Protein AF-A0A7V0XN25-F1 (afdb_monomer_lite)

Radius of gyration: 17.25 Å; chains: 1; bounding box: 43×49×42 Å

pLDDT: mean 79.71, std 15.26, range [35.56, 94.69]

Sequence (169 aa):
MSSNQPPRFKTTQDWNNFISSNPKLSGTDLFLLRKRCYDDIEELRRRPLLIYATKFLEGTSRDNPNLIDLVDVDGFTDLVNSTNETKAVDILIHSPGGRPDATERIVSILREKYEHVTFLVPHSAYSAATMLALSGNEIILHPSATLGPIDPQKKRYPCKINKTRIRKC

Foldseek 3Di:
DDDPDPPDDPDPVSVVVVCVVCVPDDPVNVVVSVVVVLVVVCVVVVAAEAEDAADDPPPDDPPGPQEQDQVVLVVLLVVLVPDPQDQEHEYEDHGQYHDLVSLVSSLVSCVVRHPFYEYEYAAEAEASSLLNRQSGQEYEYEPNHDYYDHDVPVPPDDSDGDPYHYDYD

Structure (mmCIF, N/CA/C/O backbone):
data_AF-A0A7V0XN25-F1
#
_entry.id   AF-A0A7V0XN25-F1
#
loop_
_atom_site.group_PDB
_atom_site.id
_atom_site.type_symbol
_atom_site.label_atom_id
_atom_site.label_alt_id
_atom_site.label_comp_id
_atom_site.label_asym_id
_atom_site.label_entity_id
_atom_site.label_seq_id
_atom_site.pdbx_PDB_ins_code
_atom_site.Cartn_x
_atom_site.Cartn_y
_atom_site.Cartn_z
_atom_site.occupancy
_atom_site.B_iso_or_equiv
_atom_site.auth_seq_id
_atom_site.auth_comp_id
_atom_site.auth_asym_id
_atom_site.auth_atom_id
_atom_site.pdbx_PDB_model_num
ATOM 1 N N . MET A 1 1 ? -24.669 25.148 -13.184 1.00 35.56 1 MET A N 1
ATOM 2 C CA . MET A 1 1 ? -23.779 24.653 -12.112 1.00 35.56 1 MET A CA 1
ATOM 3 C C . MET A 1 1 ? -23.016 23.469 -12.678 1.00 35.56 1 MET A C 1
ATOM 5 O O . MET A 1 1 ? -23.585 22.394 -12.795 1.00 35.56 1 MET A O 1
ATOM 9 N N . SER A 1 2 ? -21.809 23.716 -13.193 1.00 35.72 2 SER A N 1
ATOM 10 C CA . SER A 1 2 ? -21.017 22.707 -13.907 1.00 35.72 2 SER A CA 1
ATOM 11 C C . SER A 1 2 ? -20.582 21.613 -12.934 1.00 35.72 2 SER A C 1
ATOM 13 O O . SER A 1 2 ? -19.894 21.889 -11.952 1.00 35.72 2 SER A O 1
ATOM 15 N N . SER A 1 3 ? -21.033 20.388 -13.183 1.00 39.81 3 SER A N 1
ATOM 16 C CA . SER A 1 3 ? -20.623 19.183 -12.475 1.00 39.81 3 SER A CA 1
ATOM 17 C C . SER A 1 3 ? -19.129 18.952 -12.699 1.00 39.81 3 SER A C 1
ATOM 19 O O . SER A 1 3 ? -18.727 18.438 -13.742 1.00 39.81 3 SER A O 1
ATOM 21 N N . ASN A 1 4 ? -18.305 19.331 -11.726 1.00 52.41 4 ASN A N 1
ATOM 22 C CA . ASN A 1 4 ? -16.854 19.148 -11.754 1.00 52.41 4 ASN A CA 1
ATOM 23 C C . ASN A 1 4 ? -16.487 17.690 -11.405 1.00 52.41 4 ASN A C 1
ATOM 25 O O . ASN A 1 4 ? -15.752 17.427 -10.459 1.00 52.41 4 ASN A O 1
ATOM 29 N N . GLN A 1 5 ? -17.093 16.730 -12.108 1.00 57.34 5 GLN A N 1
ATOM 30 C CA . GLN A 1 5 ? -16.777 15.313 -11.960 1.00 57.34 5 GLN A CA 1
ATOM 31 C C . GLN A 1 5 ? -15.419 15.050 -12.627 1.00 57.34 5 GLN A C 1
ATOM 33 O O . GLN A 1 5 ? -15.213 15.492 -13.762 1.00 57.34 5 GLN A O 1
ATOM 38 N N . PRO A 1 6 ? -14.481 14.371 -11.948 1.00 59.34 6 PRO A N 1
ATOM 39 C CA . PRO A 1 6 ? -13.167 14.103 -12.511 1.00 59.34 6 PRO A CA 1
ATOM 40 C C . PRO A 1 6 ? -13.277 13.221 -13.767 1.00 59.34 6 PRO A C 1
ATOM 42 O O . PRO A 1 6 ? -14.226 12.438 -13.897 1.00 59.34 6 PRO A O 1
ATOM 45 N N . PRO A 1 7 ? -12.316 13.321 -14.706 1.00 68.25 7 PRO A N 1
ATOM 46 C CA . PRO A 1 7 ? -12.294 12.457 -15.876 1.00 68.25 7 PRO A CA 1
ATOM 47 C C . PRO A 1 7 ? -12.151 11.005 -15.415 1.00 68.25 7 PRO A C 1
ATOM 49 O O . PRO A 1 7 ? -11.124 10.599 -14.874 1.00 68.25 7 PRO A O 1
ATOM 52 N N . ARG A 1 8 ? -13.214 10.223 -15.600 1.00 70.81 8 ARG A N 1
ATOM 53 C CA . ARG A 1 8 ? -13.240 8.811 -15.231 1.00 70.81 8 ARG A CA 1
ATOM 54 C C . ARG A 1 8 ? -12.834 7.987 -16.442 1.00 70.81 8 ARG A C 1
ATOM 56 O O . ARG A 1 8 ? -13.589 7.879 -17.406 1.00 70.81 8 ARG A O 1
ATOM 63 N N . PHE A 1 9 ? -11.642 7.411 -16.387 1.00 79.06 9 PHE A N 1
ATOM 64 C CA . PHE A 1 9 ? -11.136 6.557 -17.454 1.00 79.06 9 PHE A CA 1
ATOM 65 C C . PHE A 1 9 ? -11.730 5.159 -17.299 1.00 79.06 9 PHE A C 1
ATOM 67 O O . PHE A 1 9 ? -11.579 4.531 -16.251 1.00 79.06 9 PHE A O 1
ATOM 74 N N . LYS A 1 10 ? -12.444 4.683 -18.323 1.00 74.69 10 LYS A N 1
ATOM 75 C CA . LYS A 1 10 ? -12.993 3.319 -18.338 1.00 74.69 10 LYS A CA 1
ATOM 76 C C . LYS A 1 10 ? -12.044 2.353 -19.031 1.00 74.69 10 LYS A C 1
ATOM 78 O O . LYS A 1 10 ? -12.012 1.177 -18.687 1.00 74.69 10 LYS A O 1
ATOM 83 N N . THR A 1 11 ? -11.278 2.850 -19.997 1.00 78.12 11 THR A N 1
ATOM 84 C CA . THR A 1 11 ? -10.335 2.052 -20.774 1.00 78.12 11 THR A CA 1
ATOM 85 C C . THR A 1 11 ? -8.940 2.668 -20.764 1.00 78.12 11 THR A C 1
ATOM 87 O O . THR A 1 11 ? -8.764 3.878 -20.614 1.00 78.12 11 THR A O 1
ATOM 90 N N . THR A 1 12 ? -7.925 1.830 -20.986 1.00 77.31 12 THR A N 1
ATOM 91 C CA . THR A 1 1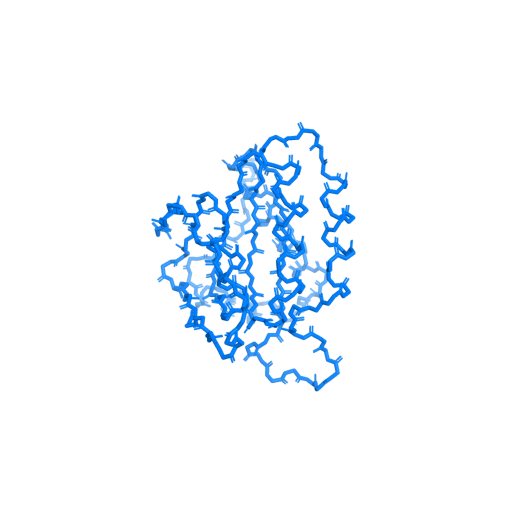2 ? -6.545 2.285 -21.213 1.00 77.31 12 THR A CA 1
ATOM 92 C C . THR A 1 12 ? -6.453 3.198 -22.436 1.00 77.31 12 THR A C 1
ATOM 94 O O . THR A 1 12 ? -5.622 4.099 -22.469 1.00 77.31 12 THR A O 1
ATOM 97 N N . GLN A 1 13 ? -7.335 3.014 -23.424 1.00 80.88 13 GLN A N 1
ATOM 98 C CA . GLN A 1 13 ? -7.385 3.883 -24.593 1.00 80.88 13 GLN A CA 1
ATOM 99 C C . GLN A 1 13 ? -7.857 5.296 -24.233 1.00 80.88 13 GLN A C 1
ATOM 101 O O . GLN A 1 13 ? -7.271 6.256 -24.721 1.00 80.88 13 GLN A O 1
ATOM 106 N N . ASP A 1 14 ? -8.840 5.441 -23.338 1.00 84.88 14 ASP A N 1
ATOM 107 C CA . ASP A 1 14 ? -9.281 6.757 -22.847 1.00 84.88 14 ASP A CA 1
ATOM 108 C C . ASP A 1 14 ? -8.137 7.498 -22.148 1.00 84.88 14 ASP A C 1
ATOM 110 O O . ASP A 1 14 ? -7.943 8.695 -22.358 1.00 84.88 14 ASP A O 1
ATOM 114 N N . TRP A 1 15 ? -7.350 6.770 -21.351 1.00 82.69 15 TRP A N 1
ATOM 115 C CA . TRP A 1 15 ? -6.151 7.302 -20.710 1.00 82.69 15 TRP A CA 1
ATOM 116 C C . TRP A 1 15 ? -5.101 7.738 -21.736 1.00 82.69 15 TRP A C 1
ATOM 118 O O . TRP A 1 15 ? -4.616 8.866 -21.681 1.00 82.69 15 TRP A O 1
ATOM 128 N N . ASN A 1 16 ? -4.785 6.881 -22.708 1.00 83.88 16 ASN A N 1
ATOM 129 C CA . ASN A 1 16 ? -3.810 7.197 -23.750 1.00 83.88 16 ASN A CA 1
ATOM 130 C C . ASN A 1 16 ? -4.248 8.418 -24.564 1.00 83.88 16 ASN A C 1
ATOM 132 O O . ASN A 1 16 ? -3.456 9.334 -24.762 1.00 83.88 16 ASN A O 1
ATOM 136 N N . ASN A 1 17 ? -5.525 8.482 -24.945 1.00 86.69 17 ASN A N 1
ATOM 137 C CA . ASN A 1 17 ? -6.104 9.628 -25.640 1.00 86.69 17 ASN A CA 1
ATOM 138 C C . ASN A 1 17 ? -5.997 10.906 -24.792 1.00 86.69 17 ASN A C 1
ATOM 140 O O . ASN A 1 17 ? -5.657 11.965 -25.320 1.00 86.69 17 ASN A O 1
ATOM 144 N N . PHE A 1 18 ? -6.242 10.820 -23.481 1.00 85.88 18 PHE A N 1
ATOM 145 C CA . PHE A 1 18 ? -6.119 11.950 -22.562 1.00 85.88 18 PHE A CA 1
ATOM 146 C C . PHE A 1 18 ? -4.675 12.456 -22.447 1.00 85.88 18 PHE A C 1
ATOM 148 O O . PHE A 1 18 ? -4.453 13.665 -22.516 1.00 85.88 18 PHE A O 1
ATOM 155 N N . ILE A 1 19 ? -3.699 11.552 -22.333 1.00 84.69 19 ILE A N 1
ATOM 156 C CA . ILE A 1 19 ? -2.272 11.900 -22.288 1.00 84.69 19 ILE A CA 1
ATOM 157 C C . ILE A 1 19 ? -1.805 12.492 -23.622 1.00 84.69 19 ILE A C 1
ATOM 159 O O . ILE A 1 19 ? -1.148 13.530 -23.631 1.00 84.69 19 ILE A O 1
ATOM 163 N N . SER A 1 20 ? -2.188 11.893 -24.753 1.00 82.31 20 SER A N 1
ATOM 164 C CA . SER A 1 20 ? -1.858 12.415 -26.086 1.00 82.31 20 SER A CA 1
ATOM 165 C C . SER A 1 20 ? -2.477 13.791 -26.347 1.00 82.31 20 SER A C 1
ATOM 167 O O . SER A 1 20 ? -1.859 14.624 -27.004 1.00 82.31 20 SER A O 1
ATOM 169 N N . SER A 1 21 ? -3.672 14.047 -25.806 1.00 83.38 21 SER A N 1
ATOM 170 C CA . SER A 1 21 ? -4.360 15.341 -25.929 1.00 83.38 21 SER A CA 1
ATOM 171 C C . SER A 1 21 ? -3.781 16.418 -25.009 1.00 83.38 21 SER A C 1
ATOM 173 O O . SER A 1 21 ? -3.971 17.604 -25.266 1.00 83.38 21 SER A O 1
ATOM 175 N N . ASN A 1 22 ? -3.059 16.028 -23.953 1.00 81.50 22 ASN A N 1
ATOM 176 C CA . ASN A 1 22 ? -2.467 16.939 -22.973 1.00 81.50 22 ASN A CA 1
ATOM 177 C C . ASN A 1 22 ? -0.943 16.726 -22.854 1.00 81.50 22 ASN A C 1
ATOM 179 O O . ASN A 1 22 ? -0.447 16.296 -21.812 1.00 81.50 22 ASN A O 1
ATOM 183 N N . PRO A 1 23 ? -0.156 17.077 -23.886 1.00 69.75 23 PRO A N 1
ATOM 184 C CA . PRO A 1 23 ? 1.288 16.825 -23.916 1.00 69.75 23 PRO A CA 1
ATOM 185 C C . PRO A 1 23 ? 2.105 17.664 -22.912 1.00 69.75 23 PRO A C 1
ATOM 187 O O . PRO A 1 23 ? 3.303 17.445 -22.768 1.00 69.75 23 PRO A O 1
ATOM 190 N N . LYS A 1 24 ? 1.483 18.631 -22.218 1.00 74.25 24 LYS A N 1
ATOM 191 C CA . LYS A 1 24 ? 2.108 19.497 -21.198 1.00 74.25 24 LYS A CA 1
ATOM 192 C C . LYS A 1 24 ? 1.693 19.149 -19.760 1.00 74.25 24 LYS A C 1
ATOM 194 O O . LYS A 1 24 ? 1.733 20.022 -18.898 1.00 74.25 24 LYS A O 1
ATOM 199 N N . LEU A 1 25 ? 1.255 17.920 -19.490 1.00 78.31 25 LEU A N 1
ATOM 200 C CA . LEU A 1 25 ? 0.951 17.507 -18.117 1.00 78.31 25 LEU A CA 1
ATOM 201 C C . LEU A 1 25 ? 2.224 17.517 -17.269 1.00 78.31 25 LEU A C 1
ATOM 203 O O . LEU A 1 25 ? 3.202 16.839 -17.585 1.00 78.31 25 LEU A O 1
ATOM 207 N N . SER A 1 26 ? 2.200 18.282 -16.181 1.00 82.00 26 SER A N 1
ATOM 208 C CA . SER A 1 26 ? 3.273 18.270 -15.194 1.00 82.00 26 SER A CA 1
ATOM 209 C C . SER A 1 26 ? 3.156 17.034 -14.298 1.00 82.00 26 SER A C 1
ATOM 211 O O . SER A 1 26 ? 2.069 16.485 -14.092 1.00 82.00 26 SER A O 1
ATOM 213 N 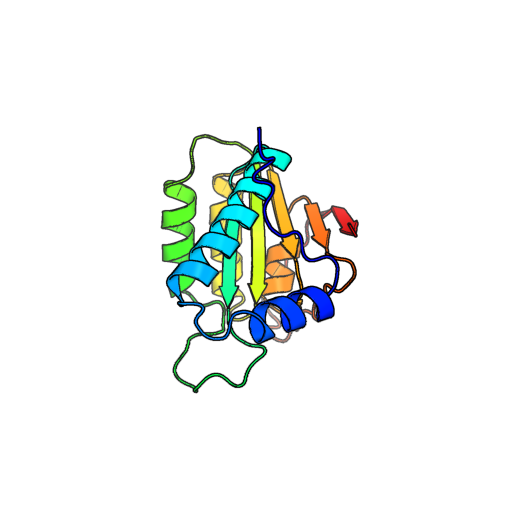N . GLY A 1 27 ? 4.269 16.617 -13.686 1.00 80.56 27 GLY A N 1
ATOM 214 C CA . GLY A 1 27 ? 4.257 15.566 -12.661 1.00 80.56 27 GLY A CA 1
ATOM 215 C C . GLY A 1 27 ? 3.300 15.886 -11.504 1.00 80.56 27 GLY A C 1
ATOM 216 O O . GLY A 1 27 ? 2.660 14.984 -10.963 1.00 80.56 27 GLY A O 1
ATOM 217 N N . THR A 1 28 ? 3.126 17.172 -11.187 1.00 84.81 28 THR A N 1
ATOM 218 C CA . THR A 1 28 ? 2.171 17.652 -10.178 1.00 84.81 28 THR A CA 1
ATOM 219 C C . THR A 1 28 ? 0.720 17.377 -10.576 1.00 84.81 28 THR A C 1
ATOM 221 O O . THR A 1 28 ? -0.075 16.976 -9.730 1.00 84.81 28 THR A O 1
ATOM 224 N N . ASP A 1 29 ? 0.369 17.518 -11.855 1.00 84.94 29 ASP A N 1
ATOM 225 C CA . ASP A 1 29 ? -1.000 17.290 -12.335 1.00 84.94 29 ASP A CA 1
ATOM 226 C C . ASP A 1 29 ? -1.369 15.806 -12.247 1.00 84.94 29 ASP A C 1
ATOM 228 O O . ASP A 1 29 ? -2.446 15.446 -11.770 1.00 84.94 29 ASP A O 1
ATOM 232 N N . LEU A 1 30 ? -0.434 14.928 -12.626 1.00 84.31 30 LEU A N 1
ATOM 233 C CA . LEU A 1 30 ? -0.584 13.478 -12.485 1.00 84.31 30 LEU A CA 1
ATOM 234 C C . LEU A 1 30 ? -0.686 13.055 -11.015 1.00 84.31 30 LEU A C 1
ATOM 236 O O . LEU A 1 30 ? -1.474 12.169 -10.677 1.00 84.31 30 LEU A O 1
ATOM 240 N N . PHE A 1 31 ? 0.089 13.692 -10.134 1.00 85.25 31 PHE A N 1
ATOM 241 C CA . PHE A 1 31 ? 0.001 13.465 -8.696 1.00 85.25 31 PHE A CA 1
ATOM 242 C C . PHE A 1 31 ? -1.369 13.876 -8.140 1.00 85.25 31 PHE A C 1
ATOM 244 O O . PHE A 1 31 ? -1.976 13.105 -7.401 1.00 85.25 31 PHE A O 1
ATOM 251 N N . LEU A 1 32 ? -1.893 15.040 -8.535 1.00 87.25 32 LEU A N 1
ATOM 252 C CA . LEU A 1 32 ? -3.213 15.513 -8.108 1.00 87.25 32 LEU A CA 1
ATOM 253 C C . LEU A 1 32 ? -4.342 14.610 -8.610 1.00 87.25 32 LEU A C 1
ATOM 255 O O . LEU A 1 32 ? -5.259 14.313 -7.850 1.00 87.25 32 LEU A O 1
ATOM 259 N N . LEU A 1 33 ? -4.270 14.144 -9.860 1.00 86.69 33 LEU A N 1
ATOM 260 C CA . LEU A 1 33 ? -5.224 13.168 -10.395 1.00 86.69 33 LEU A CA 1
ATOM 261 C C . LEU A 1 33 ? -5.212 11.878 -9.573 1.00 86.69 33 LEU A C 1
ATOM 263 O O . LEU A 1 33 ? -6.266 11.385 -9.186 1.00 86.69 33 LEU A O 1
ATOM 267 N N . ARG A 1 34 ? -4.021 11.361 -9.256 1.00 87.88 34 ARG A N 1
ATOM 268 C CA . ARG A 1 34 ? -3.871 10.152 -8.444 1.00 87.88 34 ARG A CA 1
ATOM 269 C C . ARG A 1 34 ? -4.405 10.344 -7.026 1.00 87.88 34 ARG A C 1
ATOM 271 O O . ARG A 1 34 ? -5.121 9.479 -6.539 1.00 87.88 34 ARG A O 1
ATOM 278 N N . LYS A 1 35 ? -4.078 11.471 -6.387 1.00 89.50 35 LYS A N 1
ATOM 279 C CA . LYS A 1 35 ? -4.561 11.803 -5.044 1.00 89.50 35 LYS A CA 1
ATOM 280 C C . LYS A 1 35 ? -6.088 11.825 -5.001 1.00 89.50 35 LYS A C 1
ATOM 282 O O . LYS A 1 35 ? -6.663 11.178 -4.142 1.00 89.50 35 LYS A O 1
ATOM 287 N N . ARG A 1 36 ? -6.733 12.457 -5.985 1.00 88.12 36 ARG A N 1
ATOM 288 C CA . ARG A 1 36 ? -8.201 12.466 -6.094 1.00 88.12 36 ARG A CA 1
ATOM 289 C C . ARG A 1 36 ? -8.786 11.059 -6.192 1.00 88.12 36 ARG A C 1
ATOM 291 O O . ARG A 1 36 ? -9.745 10.761 -5.500 1.00 88.12 36 ARG A O 1
ATOM 298 N N . CYS A 1 37 ? -8.181 10.173 -6.988 1.00 87.94 37 CYS A N 1
ATOM 299 C CA . CYS A 1 37 ? -8.628 8.778 -7.048 1.00 87.94 37 CYS A CA 1
ATOM 300 C C . CYS A 1 37 ? -8.528 8.069 -5.688 1.00 87.94 37 CYS A C 1
ATOM 302 O O . CYS A 1 37 ? -9.330 7.186 -5.405 1.00 87.94 37 CYS A O 1
ATOM 304 N N . TYR A 1 38 ? -7.535 8.412 -4.865 1.00 90.81 38 TYR A N 1
ATOM 305 C CA . TYR A 1 38 ? -7.405 7.865 -3.516 1.00 90.81 38 TYR A CA 1
ATOM 306 C C . TYR A 1 38 ? -8.459 8.436 -2.571 1.00 90.81 38 TYR A C 1
ATOM 308 O O . TYR A 1 38 ? -9.098 7.655 -1.872 1.00 90.81 38 TYR A O 1
ATOM 316 N N . ASP A 1 39 ? -8.708 9.744 -2.637 1.00 90.81 39 ASP A N 1
ATOM 317 C CA . ASP A 1 39 ? -9.766 10.405 -1.869 1.00 90.81 39 ASP A CA 1
ATOM 318 C C . ASP A 1 39 ? -11.145 9.777 -2.187 1.00 90.81 39 ASP A C 1
ATOM 320 O O . ASP A 1 39 ? -11.903 9.445 -1.276 1.00 90.81 39 ASP A O 1
ATOM 324 N N . ASP A 1 40 ? -11.434 9.495 -3.466 1.00 90.44 40 ASP A N 1
ATOM 325 C CA . ASP A 1 40 ? -12.668 8.818 -3.901 1.00 90.44 40 ASP A CA 1
ATOM 326 C C . ASP A 1 40 ? -12.799 7.396 -3.311 1.00 90.44 40 ASP A C 1
ATOM 328 O O . ASP A 1 40 ? -13.895 6.941 -2.965 1.00 90.44 40 ASP A O 1
ATOM 332 N N . ILE A 1 41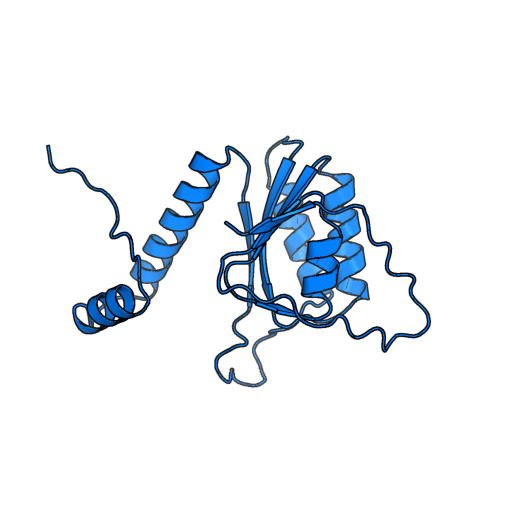 ? -11.684 6.658 -3.209 1.00 89.88 41 ILE A N 1
ATOM 333 C CA . ILE A 1 41 ? -11.662 5.312 -2.614 1.00 89.88 41 ILE A CA 1
ATOM 334 C C . ILE A 1 41 ? -11.920 5.400 -1.109 1.00 89.88 41 ILE A C 1
ATOM 336 O O . ILE A 1 41 ? -12.721 4.620 -0.587 1.00 89.88 41 ILE A O 1
ATOM 340 N N . GLU A 1 42 ? -11.271 6.338 -0.419 1.00 90.62 42 GLU A N 1
ATOM 341 C CA . GLU A 1 42 ? -11.472 6.566 1.013 1.00 90.62 42 GLU A CA 1
ATOM 342 C C . GLU A 1 42 ? -12.917 6.979 1.321 1.00 90.62 42 GLU A C 1
ATOM 344 O O . GLU A 1 42 ? -13.516 6.438 2.254 1.00 90.62 42 GLU A O 1
ATOM 349 N N . GLU A 1 43 ? -13.523 7.849 0.506 1.00 91.19 43 GLU A N 1
ATOM 350 C CA . GLU A 1 43 ? -14.925 8.259 0.650 1.00 91.19 43 GLU A CA 1
ATOM 351 C C . GLU A 1 43 ? -15.884 7.074 0.455 1.00 91.19 43 GLU A C 1
ATOM 353 O O . GLU A 1 43 ? -16.800 6.859 1.260 1.00 91.19 43 GLU A O 1
ATOM 358 N N . LEU A 1 44 ? -15.648 6.253 -0.574 1.00 90.38 44 LEU A N 1
ATOM 359 C CA . LEU A 1 44 ? -16.473 5.083 -0.873 1.00 90.38 44 LEU A CA 1
ATOM 360 C C . LEU A 1 44 ? -16.391 4.020 0.229 1.00 90.38 44 LEU A C 1
ATOM 362 O O . LEU 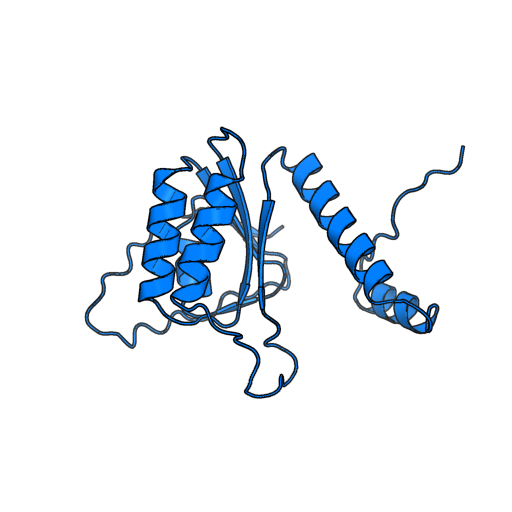A 1 44 ? -17.391 3.380 0.567 1.00 90.38 44 LEU A O 1
ATOM 366 N N . ARG A 1 45 ? -15.191 3.792 0.766 1.00 89.25 45 ARG A N 1
ATOM 367 C CA . ARG A 1 45 ? -14.915 2.717 1.728 1.00 89.25 45 ARG A CA 1
ATOM 368 C C . ARG A 1 45 ? -15.101 3.152 3.175 1.00 89.25 45 ARG A C 1
ATOM 370 O O . ARG A 1 45 ? -15.309 2.288 4.029 1.00 89.25 45 ARG A O 1
ATOM 377 N N . ARG A 1 46 ? -15.071 4.463 3.445 1.00 89.62 46 ARG A N 1
ATOM 378 C CA . ARG A 1 46 ? -15.117 5.076 4.784 1.00 89.62 46 ARG A CA 1
ATOM 379 C C . ARG A 1 46 ? -14.053 4.504 5.721 1.00 89.62 46 ARG A C 1
ATOM 381 O O . ARG A 1 46 ? -14.315 4.233 6.893 1.00 89.62 46 ARG A O 1
ATOM 388 N N . ARG A 1 47 ? -12.869 4.250 5.171 1.00 89.44 47 ARG A N 1
ATOM 389 C CA . ARG A 1 47 ? -11.712 3.666 5.853 1.00 89.44 47 ARG A CA 1
ATOM 390 C C . ARG A 1 47 ? -10.451 4.353 5.342 1.00 89.44 47 ARG A C 1
ATOM 392 O O . ARG A 1 47 ? -10.439 4.738 4.174 1.00 89.44 47 ARG A O 1
ATOM 399 N N . PRO A 1 48 ? -9.410 4.478 6.178 1.00 91.94 48 PRO A N 1
ATOM 400 C CA . PRO A 1 48 ? -8.132 4.994 5.716 1.00 91.94 48 PRO A CA 1
ATOM 401 C C . PRO A 1 48 ? -7.515 4.062 4.671 1.00 91.94 48 PRO A C 1
ATOM 403 O O . PRO A 1 48 ? -7.603 2.832 4.801 1.00 91.94 48 PRO A O 1
ATOM 406 N N . LEU A 1 49 ? -6.875 4.658 3.665 1.00 92.25 49 LEU A N 1
ATOM 407 C CA . LEU A 1 49 ? -6.201 3.958 2.582 1.00 92.25 49 LEU A CA 1
ATOM 408 C C . LEU A 1 49 ? -4.680 4.114 2.699 1.00 92.25 49 LEU A C 1
ATOM 410 O O . LEU A 1 49 ? -4.120 5.186 2.480 1.00 92.25 49 LEU A O 1
ATOM 414 N N . LEU A 1 50 ? -3.986 3.011 2.975 1.00 92.56 50 LEU A N 1
ATOM 415 C CA . LEU A 1 50 ? -2.526 2.949 2.893 1.00 92.56 50 LEU A CA 1
ATOM 416 C C . LEU A 1 50 ? -2.106 2.481 1.501 1.00 92.56 50 LEU A C 1
ATOM 418 O O . LEU A 1 50 ? -2.674 1.536 0.958 1.00 92.56 50 LEU A O 1
ATOM 422 N N . ILE A 1 51 ? -1.100 3.120 0.908 1.00 91.50 51 ILE A N 1
ATOM 423 C CA . ILE A 1 51 ? -0.676 2.833 -0.467 1.00 91.50 51 ILE A CA 1
ATOM 424 C C . ILE A 1 51 ? 0.778 2.388 -0.472 1.00 91.50 51 ILE A C 1
ATOM 426 O O . ILE A 1 51 ? 1.668 3.143 -0.091 1.00 91.50 51 ILE A O 1
ATOM 430 N N . TYR A 1 52 ? 1.012 1.184 -0.985 1.00 90.44 52 TYR A N 1
ATOM 431 C CA . TYR A 1 52 ? 2.341 0.659 -1.257 1.00 90.44 52 TYR A CA 1
ATOM 432 C C . TYR A 1 52 ? 2.439 0.256 -2.728 1.00 90.44 52 TYR A C 1
ATOM 434 O O . TYR A 1 52 ? 1.928 -0.786 -3.148 1.00 90.44 52 TYR A O 1
ATOM 442 N N . ALA A 1 53 ? 3.079 1.106 -3.529 1.00 86.38 53 ALA A N 1
ATOM 443 C CA . ALA A 1 53 ? 3.230 0.907 -4.963 1.00 86.38 53 ALA A CA 1
ATOM 444 C C . ALA A 1 53 ? 4.681 1.129 -5.393 1.00 86.38 53 ALA A C 1
ATOM 446 O O . ALA A 1 53 ? 5.260 2.182 -5.139 1.00 86.38 53 ALA A O 1
ATOM 447 N N . THR A 1 54 ? 5.242 0.145 -6.089 1.00 82.31 54 THR A N 1
ATOM 448 C CA . THR A 1 54 ? 6.614 0.170 -6.616 1.00 82.31 54 THR A CA 1
ATOM 449 C C . THR A 1 54 ? 6.592 0.164 -8.143 1.00 82.31 54 THR A C 1
ATOM 451 O O . THR A 1 54 ? 5.683 -0.392 -8.765 1.00 82.31 54 THR A O 1
ATOM 454 N N . LYS A 1 55 ? 7.587 0.794 -8.775 1.00 74.31 55 LYS A N 1
ATOM 455 C CA . LYS A 1 55 ? 7.686 0.869 -10.237 1.00 74.31 55 LYS A CA 1
ATOM 456 C C . LYS A 1 55 ? 8.543 -0.284 -10.767 1.00 74.31 55 LYS A C 1
ATOM 458 O O . LYS A 1 55 ? 9.738 -0.125 -10.992 1.00 74.31 55 LYS A O 1
ATOM 463 N N . PHE A 1 56 ? 7.916 -1.439 -10.988 1.00 68.69 56 PHE A N 1
ATOM 464 C CA . PHE A 1 56 ? 8.624 -2.649 -11.433 1.00 68.69 56 PHE A CA 1
ATOM 465 C C . PHE A 1 56 ? 8.275 -3.131 -12.851 1.00 68.69 56 PHE A C 1
ATOM 467 O O . PHE A 1 56 ? 8.939 -4.025 -13.365 1.00 68.69 56 PHE A O 1
ATOM 474 N N . LEU A 1 57 ? 7.233 -2.573 -13.479 1.00 61.38 57 LEU A N 1
ATOM 475 C CA . LEU A 1 57 ? 6.777 -2.987 -14.816 1.00 61.38 57 LEU A CA 1
ATOM 476 C C . LEU A 1 57 ? 7.576 -2.346 -15.961 1.00 61.38 57 LEU A C 1
ATOM 478 O O . LEU A 1 57 ? 7.683 -2.923 -17.038 1.00 61.38 57 LEU A O 1
ATOM 482 N N . GLU A 1 58 ? 8.145 -1.165 -15.733 1.00 57.94 58 GLU A N 1
ATOM 483 C CA . GLU A 1 58 ? 9.080 -0.525 -16.659 1.00 57.94 58 GLU A CA 1
ATOM 484 C C . GLU A 1 58 ? 10.492 -0.803 -16.155 1.00 57.94 58 GLU A C 1
ATOM 486 O O . GLU A 1 58 ? 10.702 -0.737 -14.945 1.00 57.94 58 GLU A O 1
ATOM 491 N N . GLY A 1 59 ? 11.432 -1.116 -17.056 1.00 48.34 59 GLY A N 1
ATOM 492 C CA . GLY A 1 59 ? 12.832 -1.408 -16.735 1.00 48.34 59 GLY A CA 1
ATOM 493 C C . GLY A 1 59 ? 13.491 -0.238 -16.012 1.00 48.34 59 GLY A C 1
ATOM 494 O O . GLY A 1 59 ? 14.128 0.614 -16.625 1.00 48.34 59 GLY A O 1
ATOM 495 N N . THR A 1 60 ? 13.281 -0.163 -14.706 1.00 50.06 60 THR A N 1
ATOM 496 C CA . THR A 1 60 ? 13.825 0.873 -13.854 1.00 50.06 60 THR A CA 1
ATOM 497 C C . THR A 1 60 ? 15.312 0.616 -13.689 1.00 50.06 60 THR A C 1
ATOM 499 O O . THR A 1 60 ? 15.772 -0.521 -13.558 1.00 50.06 60 THR A O 1
ATOM 502 N N . SER A 1 61 ? 16.072 1.706 -13.743 1.00 49.53 61 SER A N 1
ATOM 503 C CA . SER A 1 61 ? 17.480 1.772 -13.372 1.00 49.53 61 SER A CA 1
ATOM 504 C C . SER A 1 61 ? 17.704 0.957 -12.097 1.00 49.53 61 SER A C 1
ATOM 506 O O . SER A 1 61 ? 16.904 1.067 -11.166 1.00 49.53 61 SER A O 1
ATOM 508 N N . ARG A 1 62 ? 18.785 0.168 -12.048 1.00 51.34 62 ARG A N 1
ATOM 509 C CA . ARG A 1 62 ? 19.151 -0.742 -10.941 1.00 51.34 62 ARG A CA 1
ATOM 510 C C . ARG A 1 62 ? 19.183 -0.100 -9.536 1.00 51.34 62 ARG A C 1
ATOM 512 O O . ARG A 1 62 ? 19.301 -0.836 -8.565 1.00 51.34 62 ARG A O 1
ATOM 519 N N . ASP A 1 63 ? 19.050 1.222 -9.440 1.00 51.06 63 ASP A N 1
ATOM 520 C CA . ASP A 1 63 ? 19.161 2.019 -8.216 1.00 51.06 63 ASP A CA 1
ATOM 521 C C . ASP A 1 63 ? 17.830 2.328 -7.510 1.00 51.06 63 ASP A C 1
ATOM 523 O O . ASP A 1 63 ? 17.854 2.815 -6.382 1.00 51.06 63 ASP A O 1
ATOM 527 N N . ASN A 1 64 ? 16.667 2.064 -8.119 1.00 57.31 64 ASN A N 1
ATOM 528 C CA . ASN A 1 64 ? 15.393 2.262 -7.417 1.00 57.31 64 ASN A CA 1
ATOM 529 C C . ASN A 1 64 ? 14.990 0.982 -6.670 1.00 57.31 64 ASN A C 1
ATOM 531 O O . ASN A 1 64 ? 14.811 -0.057 -7.316 1.00 57.31 64 ASN A O 1
ATOM 535 N N . PRO A 1 65 ? 14.817 1.026 -5.334 1.00 61.22 65 PRO A N 1
ATOM 536 C CA . PRO A 1 65 ? 14.341 -0.125 -4.585 1.00 61.22 65 PRO A CA 1
ATOM 537 C C . PRO A 1 65 ? 12.908 -0.442 -5.021 1.00 61.22 65 PRO A C 1
ATOM 539 O O . PRO A 1 65 ? 11.961 0.280 -4.722 1.00 61.22 65 PRO A O 1
ATOM 542 N N . ASN A 1 66 ? 12.756 -1.529 -5.772 1.00 73.88 66 ASN A N 1
ATOM 543 C CA . ASN A 1 66 ? 11.460 -2.006 -6.260 1.00 73.88 66 ASN A CA 1
ATOM 544 C C . ASN A 1 66 ? 10.938 -3.200 -5.450 1.00 73.88 66 ASN A C 1
ATOM 546 O O . ASN A 1 66 ? 9.958 -3.824 -5.845 1.00 73.88 66 ASN A O 1
ATOM 550 N N . LEU A 1 67 ? 11.628 -3.564 -4.370 1.00 82.00 67 LEU A N 1
ATOM 551 C CA . LEU A 1 67 ? 11.360 -4.746 -3.562 1.00 82.00 67 LEU A CA 1
ATOM 552 C C . LEU A 1 67 ? 10.998 -4.328 -2.140 1.00 82.00 67 LEU A C 1
ATOM 554 O O . LEU A 1 67 ? 11.571 -3.373 -1.632 1.00 82.00 67 LEU A O 1
ATOM 558 N N . ILE A 1 68 ? 10.122 -5.104 -1.499 1.00 83.25 68 ILE A N 1
ATOM 559 C CA . ILE A 1 68 ? 9.841 -4.984 -0.065 1.00 83.25 68 ILE A CA 1
ATOM 560 C C . ILE A 1 68 ? 11.124 -5.295 0.714 1.00 83.25 68 ILE A C 1
ATOM 562 O O . ILE A 1 68 ? 11.620 -6.427 0.644 1.00 83.25 68 ILE A O 1
ATOM 566 N N . ASP A 1 69 ? 11.639 -4.326 1.467 1.00 86.75 69 ASP A N 1
ATOM 567 C CA . ASP A 1 69 ? 12.839 -4.466 2.303 1.00 86.75 69 ASP A CA 1
ATOM 568 C C . ASP A 1 69 ? 12.587 -3.998 3.746 1.00 86.75 69 ASP A C 1
ATOM 570 O O . ASP A 1 69 ? 11.523 -3.492 4.092 1.00 86.75 69 ASP A O 1
ATOM 574 N N . LEU A 1 70 ? 13.563 -4.202 4.630 1.00 84.81 70 LEU A N 1
ATOM 575 C CA . LEU A 1 70 ? 13.457 -3.870 6.050 1.00 84.81 70 LEU A CA 1
ATOM 576 C C . LEU A 1 70 ? 13.240 -2.374 6.297 1.00 84.81 70 LEU A C 1
ATOM 578 O O . LEU A 1 70 ? 12.576 -2.031 7.265 1.00 84.81 70 LEU A O 1
ATOM 582 N N . VAL A 1 71 ? 13.737 -1.504 5.415 1.00 86.81 71 VAL A N 1
ATOM 583 C CA . VAL A 1 71 ? 13.512 -0.050 5.504 1.00 86.81 71 VAL A CA 1
ATOM 584 C C . VAL A 1 71 ? 12.046 0.331 5.286 1.00 86.81 71 VAL A C 1
ATOM 586 O O . VAL A 1 71 ? 11.587 1.338 5.817 1.00 86.81 71 VAL A O 1
ATOM 589 N N . ASP A 1 72 ? 11.283 -0.493 4.560 1.00 86.88 72 ASP A N 1
ATOM 590 C CA . ASP A 1 72 ? 9.852 -0.258 4.373 1.00 86.88 72 ASP A CA 1
ATOM 591 C C . ASP A 1 72 ? 9.078 -0.503 5.673 1.00 86.88 72 ASP A C 1
ATOM 593 O O . ASP A 1 72 ? 8.015 0.078 5.864 1.00 86.88 72 ASP A O 1
ATOM 597 N N . VAL A 1 73 ? 9.599 -1.331 6.589 1.00 88.94 73 VAL A N 1
ATOM 598 C CA . VAL A 1 73 ? 8.951 -1.626 7.880 1.00 88.94 73 VAL A CA 1
ATOM 599 C C . VAL A 1 73 ? 8.798 -0.353 8.711 1.00 88.94 73 VAL A C 1
ATOM 601 O O . VAL A 1 73 ? 7.735 -0.132 9.293 1.00 88.94 73 VAL A O 1
ATOM 604 N N . ASP A 1 74 ? 9.822 0.500 8.728 1.00 89.69 74 ASP A N 1
ATOM 605 C CA . ASP A 1 74 ? 9.790 1.773 9.450 1.00 89.69 74 ASP A CA 1
ATOM 606 C C . ASP A 1 74 ? 8.769 2.723 8.807 1.00 89.69 74 ASP A C 1
ATOM 608 O O . ASP A 1 74 ? 7.904 3.265 9.493 1.00 89.69 74 ASP A O 1
ATOM 612 N N . GLY A 1 75 ? 8.759 2.812 7.471 1.00 89.38 75 GLY A N 1
ATOM 613 C CA . GLY A 1 75 ? 7.763 3.598 6.736 1.00 89.38 75 GLY A CA 1
ATOM 614 C C . GLY A 1 75 ? 6.325 3.119 6.965 1.00 89.38 75 GLY A C 1
ATOM 615 O O . GLY A 1 75 ? 5.417 3.929 7.156 1.00 89.38 75 GLY A O 1
ATOM 616 N N . PHE A 1 76 ? 6.099 1.803 7.009 1.00 90.31 76 PHE A N 1
ATOM 617 C CA . PHE A 1 76 ? 4.803 1.236 7.383 1.00 90.31 76 PHE A CA 1
ATOM 618 C C . PHE A 1 76 ? 4.446 1.562 8.831 1.00 90.31 76 PHE A C 1
ATOM 620 O O . PHE A 1 76 ? 3.295 1.892 9.095 1.00 90.31 76 PHE A O 1
ATOM 627 N N . THR A 1 77 ? 5.400 1.504 9.757 1.00 91.31 77 THR A N 1
ATOM 628 C CA . THR A 1 77 ? 5.174 1.842 11.168 1.00 91.31 77 THR A CA 1
ATOM 629 C C . THR A 1 77 ? 4.723 3.292 11.317 1.00 91.31 77 THR A C 1
ATOM 631 O O . THR A 1 77 ? 3.714 3.552 11.972 1.00 91.31 77 THR A O 1
ATOM 634 N N . ASP A 1 78 ? 5.391 4.227 10.643 1.00 91.06 78 ASP A N 1
ATOM 635 C CA . ASP A 1 78 ? 5.032 5.647 10.662 1.00 91.06 78 ASP A CA 1
ATOM 636 C C . ASP A 1 78 ? 3.651 5.897 10.049 1.00 91.06 78 ASP A C 1
ATOM 638 O O . ASP A 1 78 ? 2.820 6.595 10.636 1.00 91.06 78 ASP A O 1
ATOM 642 N N . LEU A 1 79 ? 3.359 5.274 8.902 1.00 90.50 79 LEU A N 1
ATOM 643 C CA . LEU A 1 79 ? 2.048 5.369 8.258 1.00 90.50 79 LEU A CA 1
ATOM 644 C C . LEU A 1 79 ? 0.941 4.825 9.156 1.00 90.50 79 LEU A C 1
ATOM 646 O O . LEU A 1 79 ? -0.079 5.489 9.350 1.00 90.50 79 LEU A O 1
ATOM 650 N N . VAL A 1 80 ? 1.163 3.643 9.731 1.00 90.31 80 VAL A N 1
ATOM 651 C CA . VAL A 1 80 ? 0.237 2.988 10.650 1.00 90.31 80 VAL A CA 1
ATOM 652 C C . VAL A 1 80 ? 0.035 3.861 11.878 1.00 90.31 80 VAL A C 1
ATOM 654 O O . VAL A 1 80 ? -1.106 4.042 12.272 1.00 90.31 80 VAL A O 1
ATOM 657 N N . ASN A 1 81 ? 1.070 4.479 12.443 1.00 89.50 81 ASN A N 1
ATOM 658 C CA . ASN A 1 81 ? 0.942 5.381 13.590 1.00 89.50 81 ASN A CA 1
ATOM 659 C C . ASN A 1 81 ? 0.214 6.688 13.250 1.00 89.50 81 ASN A C 1
ATOM 661 O O . ASN A 1 81 ? -0.583 7.155 14.061 1.00 89.50 81 ASN A O 1
ATOM 665 N N . SER A 1 82 ? 0.421 7.234 12.048 1.00 87.75 82 SER A N 1
ATOM 666 C CA . SER A 1 82 ? -0.228 8.471 11.585 1.00 87.75 82 SER A CA 1
ATOM 667 C C . SER A 1 82 ? -1.734 8.333 11.342 1.00 87.75 82 SER A C 1
ATOM 669 O O . SER A 1 82 ? -2.450 9.330 11.261 1.00 87.75 82 SER A O 1
ATOM 671 N N . THR A 1 83 ? -2.233 7.102 11.217 1.00 85.38 83 THR A N 1
ATOM 672 C CA . THR A 1 83 ? -3.648 6.847 10.951 1.00 85.38 83 THR A CA 1
ATOM 673 C C . THR A 1 83 ? -4.487 6.989 12.226 1.00 85.38 83 THR A C 1
ATOM 675 O O . THR A 1 83 ? -4.098 6.499 13.290 1.00 85.38 83 THR A O 1
ATOM 678 N N . ASN A 1 84 ? -5.664 7.615 12.107 1.00 74.38 84 ASN A N 1
ATOM 679 C CA . ASN A 1 84 ? -6.627 7.795 13.203 1.00 74.38 84 ASN A CA 1
ATOM 680 C C . ASN A 1 84 ? -7.024 6.461 13.868 1.00 74.38 84 ASN A C 1
ATOM 682 O O . ASN A 1 84 ? -6.854 5.393 13.273 1.00 74.38 84 ASN A O 1
ATOM 686 N N . GLU A 1 85 ? -7.603 6.528 15.075 1.00 73.56 85 GLU A N 1
ATOM 687 C CA . GLU A 1 85 ? -8.138 5.383 15.834 1.00 73.56 85 GLU A CA 1
ATOM 688 C C . GLU A 1 85 ? -9.286 4.681 15.083 1.00 73.56 85 GLU A C 1
ATOM 690 O O . GLU A 1 85 ? -10.472 4.844 15.363 1.00 73.56 85 GLU A O 1
ATOM 695 N N . THR A 1 86 ? -8.929 3.894 14.075 1.00 84.00 86 THR A N 1
ATOM 696 C CA . THR A 1 86 ? -9.837 3.085 13.272 1.00 84.00 86 THR A CA 1
ATOM 697 C C . THR A 1 86 ? -9.468 1.624 13.451 1.00 84.00 86 THR A C 1
ATOM 699 O O . THR A 1 86 ? -8.299 1.256 13.522 1.00 84.00 86 THR A O 1
ATOM 702 N N . LYS A 1 87 ? -10.484 0.766 13.519 1.00 88.50 87 LYS A N 1
ATOM 703 C CA . LYS A 1 87 ? -10.298 -0.684 13.671 1.00 88.50 87 LYS A CA 1
ATOM 704 C C . LYS A 1 87 ? -10.104 -1.406 12.337 1.00 88.50 87 LYS A C 1
ATOM 706 O O . LYS A 1 87 ? -9.841 -2.607 12.322 1.00 88.50 87 LYS A O 1
ATOM 711 N N . ALA A 1 88 ? -10.271 -0.697 11.221 1.00 92.44 88 ALA A N 1
ATOM 712 C CA . ALA A 1 88 ? -10.206 -1.263 9.885 1.00 92.44 88 ALA A CA 1
ATOM 713 C C . ALA A 1 88 ? -9.415 -0.368 8.932 1.00 92.44 88 ALA A C 1
ATOM 715 O O . ALA A 1 88 ? -9.600 0.845 8.943 1.00 92.44 88 ALA A O 1
ATOM 716 N N . VAL A 1 89 ? -8.607 -0.987 8.072 1.00 93.81 89 VAL A N 1
ATOM 717 C CA . VAL A 1 89 ? -7.761 -0.306 7.086 1.00 93.81 89 VAL A CA 1
ATOM 718 C C . VAL A 1 89 ? -7.872 -0.984 5.727 1.00 93.81 89 VAL A C 1
ATOM 720 O O . VAL A 1 89 ? -8.005 -2.211 5.641 1.00 93.81 89 VAL A O 1
ATOM 723 N N . ASP A 1 90 ? -7.801 -0.182 4.671 1.00 94.56 90 ASP A N 1
ATOM 724 C CA . ASP A 1 90 ? -7.644 -0.669 3.309 1.00 94.56 90 ASP A CA 1
ATOM 725 C C . ASP A 1 90 ? -6.208 -0.378 2.837 1.00 94.56 90 ASP A C 1
ATOM 727 O O . ASP A 1 90 ? -5.653 0.688 3.090 1.00 94.56 90 ASP A O 1
ATOM 731 N N . ILE A 1 91 ? -5.574 -1.346 2.178 1.00 94.19 91 ILE A N 1
ATOM 732 C CA . ILE A 1 91 ? -4.178 -1.267 1.745 1.00 94.19 91 ILE A CA 1
ATOM 733 C C . ILE A 1 91 ? -4.110 -1.548 0.251 1.00 94.19 91 ILE A C 1
ATOM 735 O O . ILE A 1 91 ? -4.349 -2.674 -0.183 1.00 94.19 91 ILE A O 1
ATOM 739 N N . LEU A 1 92 ? -3.761 -0.545 -0.547 1.00 94.00 92 LEU A N 1
ATOM 740 C CA . LEU A 1 92 ? -3.506 -0.711 -1.970 1.00 94.00 92 LEU A CA 1
ATOM 741 C C . LEU A 1 92 ? -2.078 -1.204 -2.177 1.00 94.00 92 LEU A C 1
ATOM 743 O O . LEU A 1 92 ? -1.124 -0.503 -1.842 1.00 94.00 92 LEU A O 1
ATOM 747 N N . ILE A 1 93 ? -1.935 -2.398 -2.756 1.00 91.88 93 ILE A N 1
ATOM 748 C CA . ILE A 1 93 ? -0.635 -3.035 -2.968 1.00 91.88 93 ILE A CA 1
ATOM 749 C C . ILE A 1 93 ? -0.334 -3.249 -4.454 1.00 91.88 93 ILE A C 1
ATOM 751 O O . ILE A 1 93 ? -1.105 -3.858 -5.200 1.00 91.88 93 ILE A O 1
ATOM 755 N N . HIS A 1 94 ? 0.832 -2.764 -4.876 1.00 90.69 94 HIS A N 1
ATOM 756 C CA . HIS A 1 94 ? 1.408 -3.014 -6.190 1.00 90.69 94 HIS A CA 1
ATOM 757 C C . HIS A 1 94 ? 2.919 -3.235 -6.076 1.00 90.69 94 HIS A C 1
ATOM 759 O O . HIS A 1 94 ? 3.699 -2.290 -5.948 1.00 90.69 94 HIS A O 1
ATOM 765 N N . SER A 1 95 ? 3.343 -4.498 -6.091 1.00 88.44 95 SER A N 1
ATOM 766 C CA . SER A 1 95 ? 4.745 -4.845 -5.856 1.00 88.44 95 SER A CA 1
ATOM 767 C C . SER A 1 95 ? 5.145 -6.173 -6.507 1.00 88.44 95 SER A C 1
ATOM 769 O O . SER A 1 95 ? 4.326 -7.101 -6.553 1.00 88.44 95 SER A O 1
ATOM 771 N N . PRO A 1 96 ? 6.399 -6.299 -6.989 1.00 84.69 96 PRO A N 1
ATOM 772 C CA . PRO A 1 96 ? 6.953 -7.561 -7.470 1.00 84.69 96 PRO A CA 1
ATOM 773 C C . PRO A 1 96 ? 7.338 -8.514 -6.322 1.00 84.69 96 PRO A C 1
ATOM 775 O O . PRO A 1 96 ? 7.779 -9.632 -6.582 1.00 84.69 96 PRO A O 1
ATOM 778 N N . GLY A 1 97 ? 7.183 -8.094 -5.063 1.00 82.88 97 GLY A N 1
ATOM 779 C CA . GLY A 1 97 ? 7.569 -8.854 -3.880 1.00 82.88 97 GLY A CA 1
ATOM 780 C C . GLY A 1 97 ? 8.830 -8.300 -3.233 1.00 82.88 97 GLY A C 1
ATOM 781 O O . GLY A 1 97 ? 9.071 -7.098 -3.261 1.00 82.88 97 GLY A O 1
ATOM 782 N N . GLY A 1 98 ? 9.617 -9.171 -2.604 1.00 85.56 98 GLY A N 1
ATOM 783 C CA . GLY A 1 98 ? 10.795 -8.778 -1.840 1.00 85.56 98 GLY A CA 1
ATOM 784 C C . GLY A 1 98 ? 11.105 -9.774 -0.736 1.00 85.56 98 GLY A C 1
ATOM 785 O O . GLY A 1 98 ? 11.013 -10.989 -0.926 1.00 85.56 98 GLY A O 1
ATOM 786 N N . ARG A 1 99 ? 11.477 -9.253 0.427 1.00 83.75 99 ARG A N 1
ATOM 787 C CA . ARG A 1 99 ? 11.919 -10.027 1.582 1.00 83.75 99 ARG A CA 1
ATOM 788 C C . ARG A 1 99 ? 10.739 -10.547 2.417 1.00 83.75 99 ARG A C 1
ATOM 790 O O . ARG A 1 99 ? 9.942 -9.747 2.916 1.00 83.75 99 ARG A O 1
ATOM 797 N N . PRO A 1 100 ? 10.635 -11.874 2.641 1.00 83.69 100 PRO A N 1
ATOM 798 C CA . PRO A 1 100 ? 9.595 -12.446 3.499 1.00 83.69 100 PRO A CA 1
ATOM 799 C C . PRO A 1 100 ? 9.677 -11.969 4.954 1.00 83.69 100 PRO A C 1
ATOM 801 O O . PRO A 1 100 ? 8.650 -11.772 5.589 1.00 83.69 100 PRO A O 1
ATOM 804 N N . ASP A 1 101 ? 10.888 -11.740 5.464 1.00 86.31 101 ASP A N 1
ATOM 805 C CA . ASP A 1 101 ? 11.148 -11.256 6.823 1.00 86.31 101 ASP A CA 1
ATOM 806 C C . ASP A 1 101 ? 10.649 -9.821 7.045 1.00 86.31 101 ASP A C 1
ATOM 808 O O . ASP A 1 101 ? 10.065 -9.527 8.086 1.00 86.31 101 ASP A O 1
ATOM 812 N N . ALA A 1 102 ? 10.811 -8.942 6.052 1.00 87.81 102 ALA A N 1
ATOM 813 C CA . ALA A 1 102 ? 10.216 -7.607 6.086 1.00 87.81 102 ALA A CA 1
ATOM 814 C C . ALA A 1 102 ? 8.683 -7.687 6.026 1.00 87.81 102 ALA A C 1
ATOM 816 O O . ALA A 1 102 ? 7.986 -7.030 6.795 1.00 87.81 102 ALA A O 1
ATOM 817 N N . THR A 1 103 ? 8.160 -8.567 5.170 1.00 88.31 103 THR A N 1
ATOM 818 C CA . THR A 1 103 ? 6.715 -8.779 5.024 1.00 88.31 103 THR A CA 1
ATOM 819 C C . THR A 1 103 ? 6.071 -9.260 6.322 1.00 88.31 103 THR A C 1
ATOM 821 O O . THR A 1 103 ? 5.051 -8.716 6.724 1.00 88.31 103 THR A O 1
ATOM 824 N N . GLU A 1 104 ? 6.660 -10.239 7.010 1.00 89.06 104 GLU A N 1
ATOM 825 C CA . GLU A 1 104 ? 6.133 -10.756 8.279 1.00 89.06 104 GLU A CA 1
ATOM 826 C C . GLU A 1 104 ? 6.057 -9.667 9.360 1.00 89.06 104 GLU A C 1
ATOM 828 O O . GLU A 1 104 ? 5.054 -9.565 10.067 1.00 89.06 104 GLU A O 1
ATOM 833 N N . ARG A 1 105 ? 7.072 -8.798 9.439 1.00 90.62 105 ARG A N 1
ATOM 834 C CA . ARG A 1 105 ? 7.063 -7.648 10.355 1.00 90.62 105 ARG A CA 1
ATOM 835 C C . ARG A 1 105 ? 5.946 -6.663 10.023 1.00 90.62 105 ARG A C 1
ATOM 837 O O . ARG A 1 105 ? 5.210 -6.272 10.924 1.00 90.62 105 ARG A O 1
ATOM 844 N N . ILE A 1 106 ? 5.773 -6.327 8.742 1.00 91.81 106 ILE A N 1
ATOM 845 C CA . ILE A 1 106 ? 4.673 -5.465 8.276 1.00 91.81 106 ILE A CA 1
AT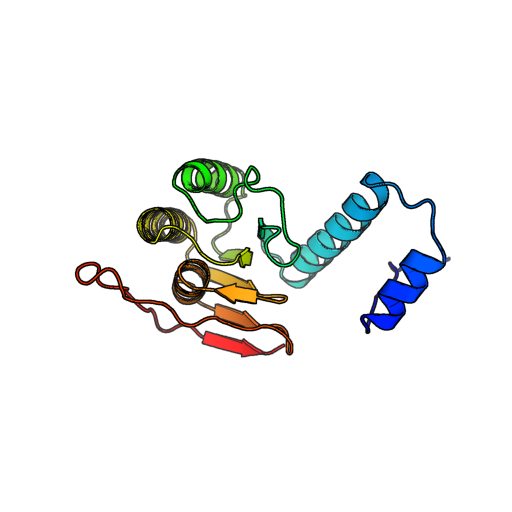OM 846 C C . ILE A 1 106 ? 3.319 -6.080 8.654 1.00 91.81 106 ILE A C 1
ATOM 848 O O . ILE A 1 106 ? 2.443 -5.382 9.159 1.00 91.81 106 ILE A O 1
ATOM 852 N N . VAL A 1 107 ? 3.150 -7.395 8.477 1.00 91.81 107 VAL A N 1
ATOM 853 C CA . VAL A 1 107 ? 1.928 -8.100 8.894 1.00 91.81 107 VAL A CA 1
ATOM 854 C C . VAL A 1 107 ? 1.690 -7.969 10.398 1.00 91.81 107 VAL A C 1
ATOM 856 O O . VAL A 1 107 ? 0.555 -7.700 10.787 1.00 91.81 107 VAL A O 1
ATOM 859 N N . SER A 1 108 ? 2.721 -8.131 11.236 1.00 91.69 108 SER A N 1
ATOM 860 C CA . SER A 1 108 ? 2.591 -7.981 12.696 1.00 91.69 108 SER A CA 1
ATOM 861 C C . SER A 1 108 ? 2.099 -6.585 13.065 1.00 91.69 108 SER A C 1
ATOM 863 O O . SER A 1 108 ? 1.074 -6.460 13.727 1.00 91.69 108 SER A O 1
ATOM 865 N N . ILE A 1 109 ? 2.745 -5.543 12.533 1.00 92.69 109 ILE A N 1
ATOM 866 C CA . ILE A 1 109 ? 2.396 -4.137 12.795 1.00 92.69 109 ILE A CA 1
ATOM 867 C C . ILE A 1 109 ? 0.937 -3.852 12.410 1.00 92.69 109 ILE A C 1
ATOM 869 O O . ILE A 1 109 ? 0.177 -3.254 13.173 1.00 92.69 109 ILE A O 1
ATOM 873 N N . LEU A 1 110 ? 0.509 -4.322 11.234 1.00 91.75 110 LEU A N 1
ATOM 874 C CA . LEU A 1 110 ? -0.868 -4.147 10.773 1.00 91.75 110 LEU A CA 1
ATOM 875 C C . LEU A 1 110 ? -1.873 -4.893 11.656 1.00 91.75 110 LEU A C 1
ATOM 877 O O . LEU A 1 110 ? -2.963 -4.384 11.906 1.00 91.75 110 LEU A O 1
ATOM 881 N N . ARG A 1 111 ? -1.527 -6.097 12.118 1.00 90.38 111 ARG A N 1
ATOM 882 C CA . ARG A 1 111 ? -2.402 -6.938 12.945 1.00 90.38 111 ARG A CA 1
ATOM 883 C C . ARG A 1 111 ? -2.491 -6.486 14.394 1.00 90.38 111 ARG A C 1
ATOM 885 O O . ARG A 1 111 ? -3.509 -6.741 15.027 1.00 90.38 111 ARG A O 1
ATOM 892 N N . GLU A 1 112 ? -1.461 -5.821 14.897 1.00 90.88 112 GLU A N 1
ATOM 893 C CA . GLU A 1 112 ? -1.460 -5.218 16.227 1.00 90.88 112 GLU A CA 1
ATOM 894 C C . GLU A 1 112 ? -2.380 -3.995 16.286 1.00 90.88 112 GLU A C 1
ATOM 896 O O . GLU A 1 112 ? -3.102 -3.831 17.269 1.00 90.88 112 GLU A O 1
ATOM 901 N N . LYS A 1 113 ? -2.411 -3.170 15.227 1.00 89.69 113 LYS A N 1
ATOM 902 C CA . LYS A 1 113 ? -3.258 -1.966 15.197 1.00 89.69 113 LYS A CA 1
ATOM 903 C C . LYS A 1 113 ? -4.683 -2.215 14.690 1.00 89.69 113 LYS A C 1
ATOM 905 O O . LYS A 1 113 ? -5.620 -1.611 15.208 1.00 89.69 113 LYS A O 1
ATOM 910 N N . TYR A 1 114 ? -4.870 -3.069 13.682 1.00 92.38 114 TYR A N 1
ATOM 911 C CA . TYR A 1 114 ? -6.149 -3.207 12.978 1.00 92.38 114 TYR A CA 1
ATOM 912 C C . TYR A 1 114 ? -6.797 -4.581 13.174 1.00 92.38 114 TYR A C 1
ATOM 914 O O . TYR A 1 114 ? -6.215 -5.626 12.882 1.00 92.38 114 TYR A O 1
ATOM 922 N N . GLU A 1 115 ? -8.076 -4.578 13.554 1.00 91.44 115 GLU A N 1
ATOM 923 C CA . GLU A 1 115 ? -8.903 -5.789 13.621 1.00 91.44 115 GLU A CA 1
ATOM 924 C C . GLU A 1 115 ? -9.235 -6.316 12.211 1.00 91.44 115 GLU A C 1
ATOM 926 O O . GLU A 1 115 ? -9.313 -7.530 11.984 1.00 91.44 115 GLU A O 1
ATOM 931 N N . HIS A 1 116 ? -9.414 -5.409 11.242 1.00 92.81 116 HIS A N 1
ATOM 932 C CA . HIS A 1 116 ? -9.810 -5.752 9.878 1.00 92.81 116 HIS A CA 1
ATOM 933 C C . HIS A 1 116 ? -8.930 -5.086 8.813 1.00 92.81 116 HIS A C 1
ATOM 935 O O . HIS A 1 116 ? -8.980 -3.878 8.608 1.00 92.81 116 HIS A O 1
ATOM 941 N N . VAL A 1 117 ? -8.172 -5.894 8.076 1.00 94.25 117 VAL A N 1
ATOM 942 C CA . VAL A 1 117 ? -7.273 -5.439 7.009 1.00 94.25 117 VAL A CA 1
ATOM 943 C C . VAL A 1 117 ? -7.805 -5.913 5.661 1.00 94.25 117 VAL A C 1
ATOM 945 O O . VAL A 1 117 ? -7.960 -7.122 5.451 1.00 94.25 117 VAL A O 1
ATOM 948 N N . THR A 1 118 ? -8.057 -4.978 4.745 1.00 94.69 118 THR A N 1
ATOM 949 C CA . THR A 1 118 ? -8.437 -5.279 3.357 1.00 94.69 118 THR A CA 1
ATOM 950 C C . THR A 1 118 ? -7.298 -4.924 2.416 1.00 94.69 118 THR A C 1
ATOM 952 O O . THR A 1 118 ? -6.795 -3.810 2.470 1.00 94.69 118 THR A O 1
ATOM 955 N N . PHE A 1 119 ? -6.930 -5.816 1.502 1.00 94.62 119 PHE A N 1
ATOM 956 C CA . PHE A 1 119 ? -5.958 -5.513 0.453 1.00 94.62 119 PHE A CA 1
ATOM 957 C C . PHE A 1 119 ? -6.649 -5.232 -0.878 1.00 94.62 119 PHE A C 1
ATOM 959 O O . PHE A 1 119 ? -7.463 -6.028 -1.338 1.00 94.62 119 PHE A O 1
ATOM 966 N N . LEU A 1 120 ? -6.303 -4.118 -1.515 1.00 94.00 120 LEU A N 1
ATOM 967 C CA . LEU A 1 120 ? -6.748 -3.734 -2.849 1.00 94.00 120 LEU A CA 1
ATOM 968 C C . LEU A 1 120 ? -5.598 -3.979 -3.831 1.00 94.00 120 LEU A C 1
ATOM 970 O O . LEU A 1 120 ? -4.528 -3.386 -3.698 1.00 94.00 120 LEU A O 1
ATOM 974 N N . VAL A 1 121 ? -5.805 -4.839 -4.828 1.00 91.81 121 VAL A N 1
ATOM 975 C CA . VAL A 1 121 ? -4.791 -5.128 -5.854 1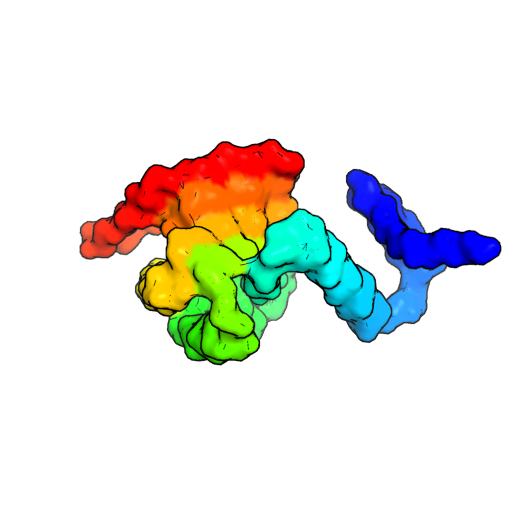.00 91.81 121 VAL A CA 1
ATOM 976 C C . VAL A 1 121 ? -5.297 -4.617 -7.202 1.00 91.81 121 VAL A C 1
ATOM 978 O O . VAL A 1 121 ? -6.143 -5.269 -7.820 1.00 91.81 121 VAL A O 1
ATOM 981 N N . PRO A 1 122 ? -4.800 -3.465 -7.687 1.00 88.69 122 PRO A N 1
ATOM 982 C CA . PRO A 1 122 ? -5.263 -2.892 -8.949 1.00 88.69 122 PRO A CA 1
ATOM 983 C C . PRO A 1 122 ? -4.690 -3.607 -10.180 1.00 88.69 122 PRO A C 1
ATOM 985 O O . PRO A 1 122 ? -5.342 -3.657 -11.218 1.00 88.69 122 PRO A O 1
ATOM 988 N N . HIS A 1 123 ? -3.477 -4.167 -10.093 1.00 86.44 123 HIS A N 1
ATOM 989 C CA . HIS A 1 123 ? -2.813 -4.769 -11.256 1.00 86.44 123 HIS A CA 1
ATOM 990 C C . HIS A 1 123 ? -1.978 -6.003 -10.918 1.00 86.44 123 HIS A C 1
ATOM 992 O O . HIS A 1 123 ? -2.108 -7.049 -11.550 1.00 86.44 123 HIS A O 1
ATOM 998 N N . SER A 1 124 ? -1.076 -5.911 -9.942 1.00 84.44 124 SER A N 1
ATOM 999 C CA . SER A 1 124 ? -0.129 -7.000 -9.695 1.00 84.44 124 SER A CA 1
ATOM 1000 C C . SER A 1 124 ? 0.441 -6.991 -8.289 1.00 84.44 124 SER A C 1
ATOM 1002 O O . SER A 1 124 ? 0.918 -5.950 -7.838 1.00 84.44 124 SER A O 1
ATOM 1004 N N . ALA A 1 125 ? 0.454 -8.163 -7.659 1.00 87.12 125 ALA A N 1
ATOM 1005 C CA . ALA A 1 125 ? 1.183 -8.438 -6.427 1.00 87.12 125 ALA A CA 1
ATOM 1006 C C . ALA A 1 125 ? 1.839 -9.820 -6.535 1.00 87.12 125 ALA A C 1
ATOM 1008 O O . ALA A 1 125 ? 1.129 -10.816 -6.682 1.00 87.12 125 ALA A O 1
ATOM 1009 N N . TYR A 1 126 ? 3.171 -9.884 -6.471 1.00 86.38 126 TYR A N 1
ATOM 1010 C CA . TYR A 1 126 ? 3.945 -11.122 -6.640 1.00 86.38 126 TYR A CA 1
ATOM 1011 C C . TYR A 1 126 ? 4.722 -11.506 -5.370 1.00 86.38 126 TYR A C 1
ATOM 1013 O O . TYR A 1 126 ? 5.101 -10.645 -4.574 1.00 86.38 126 TYR A O 1
ATOM 1021 N N . SER A 1 127 ? 4.991 -12.805 -5.189 1.00 86.62 127 SER A N 1
ATOM 1022 C CA . SER A 1 127 ? 5.860 -13.351 -4.137 1.00 86.62 127 SER A CA 1
ATOM 1023 C C . SER A 1 127 ? 5.508 -12.830 -2.728 1.00 86.62 127 SER A C 1
ATOM 1025 O O . SER A 1 127 ? 4.412 -13.086 -2.226 1.00 86.62 127 SER A O 1
ATOM 1027 N N . ALA A 1 128 ? 6.397 -12.069 -2.087 1.00 85.69 128 ALA A N 1
ATOM 1028 C CA . ALA A 1 128 ? 6.180 -11.507 -0.756 1.00 85.69 128 ALA A CA 1
ATOM 1029 C C . ALA A 1 128 ? 4.958 -10.564 -0.686 1.00 85.69 128 ALA A C 1
ATOM 1031 O O . ALA A 1 128 ? 4.233 -10.563 0.304 1.00 85.69 128 ALA A O 1
ATOM 1032 N N . ALA A 1 129 ? 4.640 -9.840 -1.765 1.00 87.19 129 ALA A N 1
ATOM 1033 C CA . ALA A 1 129 ? 3.440 -9.005 -1.823 1.00 87.19 129 ALA A CA 1
ATOM 1034 C C . ALA A 1 129 ? 2.154 -9.853 -1.834 1.00 87.19 129 ALA A C 1
ATOM 1036 O O . ALA A 1 129 ? 1.140 -9.465 -1.254 1.00 87.19 129 ALA A O 1
ATOM 1037 N N . THR A 1 130 ? 2.195 -11.044 -2.440 1.00 88.69 130 THR A N 1
ATOM 1038 C CA . THR A 1 130 ? 1.094 -12.014 -2.375 1.00 88.69 130 THR A CA 1
ATOM 1039 C C . THR A 1 130 ? 0.925 -12.557 -0.958 1.00 88.69 130 THR A C 1
ATOM 1041 O O . THR A 1 130 ? -0.203 -12.647 -0.478 1.00 88.69 130 THR A O 1
ATOM 1044 N N . MET A 1 131 ? 2.027 -12.861 -0.259 1.00 88.50 131 MET A N 1
ATOM 1045 C CA . MET A 1 131 ? 1.978 -13.252 1.158 1.00 88.50 131 MET A CA 1
ATOM 1046 C C . MET A 1 131 ? 1.356 -12.154 2.022 1.00 88.50 131 MET A C 1
ATOM 1048 O O . MET A 1 131 ? 0.499 -12.446 2.855 1.00 88.50 131 MET A O 1
ATOM 1052 N N . LEU A 1 132 ? 1.740 -10.896 1.790 1.00 89.00 132 LEU A N 1
ATOM 1053 C CA . LEU A 1 132 ? 1.172 -9.752 2.494 1.00 89.00 132 LEU A CA 1
ATOM 1054 C C . LEU A 1 132 ? -0.342 -9.665 2.263 1.00 89.00 132 LEU A C 1
ATOM 1056 O O . LEU A 1 132 ? -1.102 -9.624 3.229 1.00 89.00 132 LEU A O 1
ATOM 1060 N N . ALA A 1 133 ? -0.790 -9.744 1.006 1.00 90.12 133 ALA A N 1
ATOM 1061 C CA . ALA A 1 133 ? -2.210 -9.697 0.659 1.00 90.12 133 ALA A CA 1
ATOM 1062 C C . ALA A 1 133 ? -3.016 -10.830 1.323 1.00 90.12 133 ALA A C 1
ATOM 1064 O O . ALA A 1 133 ? -4.084 -10.596 1.891 1.00 90.12 133 ALA A O 1
ATOM 1065 N N . LEU A 1 134 ? -2.479 -12.054 1.314 1.00 89.88 134 LEU A N 1
ATOM 1066 C CA . LEU A 1 134 ? -3.086 -13.229 1.955 1.00 89.88 134 LEU A CA 1
ATOM 1067 C C . LEU A 1 134 ? -3.052 -13.189 3.483 1.00 89.88 134 LEU A C 1
ATOM 1069 O O . LEU A 1 134 ? -3.739 -13.970 4.134 1.00 89.88 134 LEU A O 1
ATOM 1073 N N . SER A 1 135 ? -2.278 -12.292 4.085 1.00 89.56 135 SER A N 1
ATOM 1074 C CA . SER A 1 135 ? -2.325 -12.112 5.531 1.00 89.56 135 SER A CA 1
ATOM 1075 C C . SER A 1 135 ? -3.585 -11.361 5.973 1.00 89.56 135 SER A C 1
ATOM 1077 O O . SER A 1 135 ? -3.947 -11.440 7.148 1.00 89.56 135 SER A O 1
ATOM 1079 N N . GLY A 1 136 ? -4.261 -10.653 5.054 1.00 89.00 136 GLY A N 1
ATOM 1080 C CA . GLY A 1 136 ? -5.442 -9.823 5.301 1.00 89.00 136 GLY A CA 1
ATOM 1081 C C . GLY A 1 136 ? -6.740 -10.602 5.507 1.00 89.00 136 GLY A C 1
ATOM 1082 O O . GLY A 1 136 ? -6.816 -11.814 5.311 1.00 89.00 136 GLY A O 1
ATOM 1083 N N . ASN A 1 137 ? -7.786 -9.893 5.934 1.00 93.31 137 ASN A N 1
ATOM 1084 C CA . ASN A 1 137 ? -9.131 -10.452 6.100 1.00 93.31 137 ASN A CA 1
ATOM 1085 C C . ASN A 1 137 ? -9.857 -10.566 4.755 1.00 93.31 137 ASN A C 1
ATOM 1087 O O . ASN A 1 137 ? -10.561 -11.546 4.505 1.00 93.31 137 ASN A O 1
ATOM 1091 N N . GLU A 1 138 ? -9.681 -9.568 3.893 1.00 92.81 138 GLU A N 1
ATOM 1092 C CA . GLU A 1 138 ? -10.322 -9.488 2.586 1.00 92.81 138 GLU A CA 1
ATOM 1093 C C . GLU A 1 138 ? -9.317 -9.014 1.531 1.00 92.81 138 GLU A C 1
ATOM 1095 O O . GLU A 1 138 ? -8.470 -8.167 1.804 1.00 92.81 138 GLU A O 1
ATOM 1100 N N . ILE A 1 139 ? -9.400 -9.571 0.326 1.00 92.81 139 ILE A N 1
ATOM 1101 C CA . ILE A 1 139 ? -8.640 -9.120 -0.841 1.00 92.81 139 ILE A CA 1
ATOM 1102 C C . ILE A 1 139 ? -9.642 -8.747 -1.924 1.00 92.81 139 ILE A C 1
ATOM 1104 O O . ILE A 1 139 ? -10.481 -9.567 -2.299 1.00 92.81 139 ILE A O 1
ATOM 1108 N N . ILE A 1 140 ? -9.526 -7.532 -2.444 1.00 92.12 140 ILE A N 1
ATOM 1109 C CA . ILE A 1 140 ? -10.279 -7.037 -3.590 1.00 92.12 140 ILE A CA 1
ATOM 1110 C C . ILE A 1 140 ? -9.318 -6.952 -4.772 1.00 92.12 140 ILE A C 1
ATOM 1112 O O . ILE A 1 140 ? -8.366 -6.171 -4.774 1.00 92.12 140 ILE A O 1
ATOM 1116 N N . LEU A 1 141 ? -9.568 -7.789 -5.770 1.00 90.12 141 LEU A N 1
ATOM 1117 C CA . LEU A 1 141 ? -8.811 -7.843 -7.011 1.00 90.12 141 LEU A CA 1
ATOM 1118 C C . LEU A 1 141 ? -9.586 -7.111 -8.104 1.00 90.12 141 LEU A C 1
ATOM 1120 O O . LEU A 1 141 ? -10.755 -7.420 -8.337 1.00 90.12 141 LEU A O 1
ATOM 1124 N N . HIS A 1 142 ? -8.917 -6.205 -8.812 1.00 87.12 142 HIS A N 1
ATOM 1125 C CA . HIS A 1 142 ? -9.421 -5.711 -10.093 1.00 87.12 142 HIS A CA 1
ATOM 1126 C C . HIS A 1 142 ? -9.506 -6.875 -11.110 1.00 87.12 142 HIS A C 1
ATOM 1128 O O . HIS A 1 142 ? -8.761 -7.854 -10.968 1.00 87.12 142 HIS A O 1
ATOM 1134 N N . PRO A 1 143 ? -10.342 -6.830 -12.166 1.00 83.00 143 PRO A N 1
ATOM 1135 C CA . PRO A 1 143 ? -10.520 -7.968 -13.069 1.00 83.00 143 PRO A CA 1
ATOM 1136 C C . PRO A 1 143 ? -9.248 -8.308 -13.849 1.00 83.00 143 PRO A C 1
ATOM 1138 O O . PRO A 1 143 ? -9.024 -9.469 -14.185 1.00 83.00 143 PRO A O 1
ATOM 1141 N N . SER A 1 144 ? -8.394 -7.308 -14.087 1.00 81.62 144 SER A N 1
ATOM 1142 C CA . SER A 1 144 ? -7.070 -7.473 -14.696 1.00 81.62 144 SER A CA 1
ATOM 1143 C C . SER A 1 144 ? -5.954 -7.757 -13.683 1.00 81.62 144 SER A C 1
ATOM 1145 O O . SER A 1 144 ? -4.795 -7.877 -14.078 1.00 81.62 144 SER A O 1
ATOM 1147 N N . ALA A 1 145 ? -6.257 -7.811 -12.381 1.00 86.19 145 ALA A N 1
ATOM 1148 C CA . ALA A 1 145 ? -5.242 -7.994 -11.358 1.00 86.19 145 ALA A CA 1
ATOM 1149 C C . ALA A 1 145 ? -4.750 -9.441 -11.296 1.00 86.19 145 ALA A C 1
ATOM 1151 O O . ALA A 1 145 ? -5.531 -10.393 -11.347 1.00 86.19 145 ALA A O 1
ATOM 1152 N N . THR A 1 146 ? -3.440 -9.591 -11.116 1.00 85.12 146 THR A N 1
ATOM 1153 C CA . THR A 1 146 ? -2.775 -10.890 -10.993 1.00 85.12 146 THR A CA 1
ATOM 1154 C C . THR A 1 146 ? -2.088 -11.015 -9.639 1.00 85.12 146 THR A C 1
ATOM 1156 O O . THR A 1 146 ? -1.334 -10.131 -9.223 1.00 85.12 146 THR A O 1
ATOM 1159 N N . LEU A 1 147 ? -2.342 -12.134 -8.959 1.00 85.00 147 LEU A N 1
ATOM 1160 C CA . LEU A 1 147 ? -1.551 -12.578 -7.818 1.00 85.00 147 LEU A CA 1
ATOM 1161 C C . LEU A 1 147 ? -0.500 -13.565 -8.318 1.00 85.00 147 LEU A C 1
ATOM 1163 O O . LEU A 1 147 ? -0.830 -14.566 -8.953 1.00 85.00 147 LEU A O 1
ATOM 1167 N N . GLY A 1 148 ? 0.760 -13.254 -8.053 1.00 80.88 148 GLY A N 1
ATOM 1168 C CA . GLY A 1 148 ? 1.883 -14.102 -8.402 1.00 80.88 148 GLY A CA 1
ATOM 1169 C C . GLY A 1 148 ? 1.948 -15.393 -7.599 1.00 80.88 148 GLY A C 1
ATOM 1170 O O . GLY A 1 148 ? 1.398 -15.461 -6.498 1.00 80.88 148 GLY A O 1
ATOM 1171 N N . PRO A 1 149 ? 2.685 -16.402 -8.093 1.00 72.31 149 PRO A N 1
ATOM 1172 C CA . PRO A 1 149 ? 3.063 -17.525 -7.255 1.00 72.31 149 PRO A CA 1
ATOM 1173 C C . PRO A 1 149 ? 3.881 -17.013 -6.064 1.00 72.31 149 PRO A C 1
ATOM 1175 O O . PRO A 1 149 ? 4.774 -16.172 -6.202 1.00 72.31 149 PRO A O 1
ATOM 1178 N N . ILE A 1 150 ? 3.563 -17.531 -4.882 1.00 66.38 150 ILE A N 1
ATOM 1179 C CA . ILE A 1 150 ? 4.449 -17.430 -3.728 1.00 66.38 150 ILE A CA 1
ATOM 1180 C C . ILE A 1 150 ? 5.544 -18.452 -3.986 1.00 66.38 150 ILE A C 1
ATOM 1182 O O . ILE A 1 150 ? 5.229 -19.620 -4.197 1.00 66.38 150 ILE A O 1
ATOM 1186 N N . ASP A 1 151 ? 6.802 -18.028 -4.001 1.00 56.84 151 ASP A N 1
ATOM 1187 C CA . ASP A 1 151 ? 7.919 -18.960 -4.067 1.00 56.84 151 ASP A CA 1
ATOM 1188 C C . ASP A 1 151 ? 8.340 -19.340 -2.634 1.00 56.84 151 ASP A C 1
ATOM 1190 O O . ASP A 1 151 ? 8.963 -18.527 -1.943 1.00 56.84 151 ASP A O 1
ATOM 1194 N N . PRO A 1 152 ? 8.006 -20.547 -2.133 1.00 50.81 152 PRO A N 1
ATOM 1195 C CA . PRO A 1 152 ? 8.407 -21.008 -0.807 1.00 50.81 152 PRO A CA 1
ATOM 1196 C C . PRO A 1 152 ? 9.876 -21.470 -0.761 1.00 50.81 152 PRO A C 1
ATOM 1198 O O . PRO A 1 152 ? 10.226 -22.349 0.028 1.00 50.81 152 PRO A O 1
ATOM 1201 N N . GLN A 1 153 ? 10.772 -20.907 -1.576 1.00 52.31 153 GLN A N 1
ATOM 1202 C CA . GLN A 1 153 ? 12.187 -21.294 -1.607 1.00 52.31 153 GLN A CA 1
ATOM 1203 C C . GLN A 1 153 ? 12.917 -21.145 -0.255 1.00 52.31 153 GLN A C 1
ATOM 1205 O O . GLN A 1 153 ? 13.937 -21.802 -0.033 1.00 52.31 153 GLN A O 1
ATOM 1210 N N . LYS A 1 154 ? 12.384 -20.384 0.715 1.00 47.12 154 LYS A N 1
ATOM 1211 C CA . LYS A 1 154 ? 12.880 -20.405 2.103 1.00 47.12 154 LYS A CA 1
ATOM 1212 C C . LYS A 1 154 ? 12.212 -21.519 2.919 1.00 47.12 154 LYS A C 1
ATOM 1214 O O . LYS A 1 154 ? 11.300 -21.281 3.704 1.00 47.12 154 LYS A O 1
ATOM 1219 N N . LYS A 1 155 ? 12.766 -22.727 2.783 1.00 40.44 155 LYS A N 1
ATOM 1220 C CA . LYS A 1 155 ? 12.471 -24.025 3.442 1.00 40.44 155 LYS A CA 1
ATOM 1221 C C . LYS A 1 155 ? 12.223 -24.055 4.975 1.00 40.44 155 LYS A C 1
ATOM 1223 O O . LYS A 1 155 ? 12.176 -25.149 5.530 1.00 40.44 155 LYS A O 1
ATOM 1228 N N . ARG A 1 156 ? 12.137 -22.927 5.697 1.00 44.56 156 ARG A N 1
ATOM 1229 C CA . ARG A 1 156 ? 12.117 -22.894 7.177 1.00 44.56 156 ARG A CA 1
ATOM 1230 C C . ARG A 1 156 ? 11.138 -21.916 7.842 1.00 44.56 156 ARG A C 1
ATOM 1232 O O . ARG A 1 156 ? 11.057 -21.946 9.064 1.00 44.56 156 ARG A O 1
ATOM 1239 N N . TYR A 1 157 ? 10.383 -21.102 7.100 1.00 46.41 157 TYR A N 1
ATOM 1240 C CA . TYR A 1 157 ? 9.409 -20.180 7.706 1.00 46.41 157 TYR A CA 1
ATOM 1241 C C . TYR A 1 157 ? 7.973 -20.647 7.435 1.00 46.41 157 TYR A C 1
ATOM 1243 O O . TYR A 1 157 ? 7.587 -20.759 6.269 1.00 46.41 157 TYR A O 1
ATOM 1251 N N . PRO A 1 158 ? 7.167 -20.948 8.470 1.00 39.28 158 PRO A N 1
ATOM 1252 C CA . PRO A 1 158 ? 5.763 -21.278 8.277 1.00 39.28 158 PRO A CA 1
ATOM 1253 C C . PRO A 1 158 ? 4.992 -20.030 7.827 1.00 39.28 158 PRO A C 1
ATOM 1255 O O . PRO A 1 158 ? 4.773 -19.105 8.603 1.00 39.28 158 PRO A O 1
ATOM 1258 N N . CYS A 1 159 ? 4.543 -20.013 6.571 1.00 44.38 159 CYS A N 1
ATOM 1259 C CA . CYS A 1 159 ? 3.597 -19.010 6.090 1.00 44.38 159 CYS A CA 1
ATOM 1260 C C . CYS A 1 159 ? 2.216 -19.299 6.702 1.00 44.38 159 CYS A C 1
ATOM 1262 O O . CYS A 1 159 ? 1.531 -20.236 6.286 1.00 44.38 159 CYS A O 1
ATOM 1264 N N . LYS A 1 160 ? 1.799 -18.519 7.706 1.00 46.81 160 LYS A N 1
ATOM 1265 C CA . LYS A 1 160 ? 0.446 -18.605 8.276 1.00 46.81 160 LYS A CA 1
ATOM 1266 C C . LYS A 1 160 ? -0.552 -17.958 7.316 1.00 46.81 160 LYS A C 1
ATOM 1268 O O . LYS A 1 160 ? -0.625 -16.738 7.219 1.00 46.81 160 LYS A O 1
ATOM 1273 N N . ILE A 1 161 ? -1.317 -18.784 6.609 1.00 48.25 161 ILE A N 1
ATOM 1274 C CA . ILE A 1 161 ? -2.406 -18.329 5.742 1.00 48.25 161 ILE A CA 1
ATOM 1275 C C . ILE A 1 161 ? -3.685 -18.295 6.582 1.00 48.25 161 ILE A C 1
ATOM 1277 O O . ILE A 1 161 ? -4.148 -19.332 7.058 1.00 48.25 161 ILE A O 1
ATOM 1281 N N . ASN A 1 162 ? -4.249 -17.106 6.783 1.00 50.66 162 ASN A N 1
ATOM 1282 C CA . ASN A 1 162 ? -5.560 -16.961 7.411 1.00 50.66 162 ASN A CA 1
ATOM 1283 C C . ASN A 1 162 ? -6.670 -17.249 6.388 1.00 50.66 162 ASN A C 1
ATOM 1285 O O . ASN A 1 162 ? -6.441 -17.239 5.180 1.00 50.66 162 ASN A O 1
ATOM 1289 N N . LYS A 1 163 ? -7.899 -17.511 6.855 1.00 54.59 163 LYS A N 1
ATOM 1290 C CA . LYS A 1 163 ? -9.074 -17.602 5.971 1.00 54.59 163 LYS A CA 1
ATOM 1291 C C . LYS A 1 163 ? -9.366 -16.224 5.367 1.00 54.59 163 LYS A C 1
ATOM 1293 O O . LYS A 1 163 ? -10.167 -15.466 5.908 1.00 54.59 163 LYS A O 1
ATOM 1298 N N . THR A 1 164 ? -8.704 -15.901 4.265 1.00 62.16 164 THR A N 1
ATOM 1299 C CA . THR A 1 164 ? -8.872 -14.633 3.554 1.00 62.16 164 THR A CA 1
ATOM 1300 C C . THR A 1 164 ? -9.992 -14.742 2.535 1.00 62.16 164 THR A C 1
ATOM 1302 O O . THR A 1 164 ? -10.042 -15.673 1.728 1.00 62.16 164 THR A O 1
ATOM 1305 N N . ARG A 1 165 ? -10.907 -13.772 2.549 1.00 72.25 165 ARG A N 1
ATOM 1306 C CA . ARG A 1 165 ? -11.981 -13.693 1.559 1.00 72.25 165 ARG A CA 1
ATOM 1307 C C . ARG A 1 165 ? -11.473 -12.978 0.310 1.00 72.25 165 ARG A C 1
ATOM 1309 O O . ARG A 1 165 ? -11.171 -11.794 0.370 1.00 72.25 165 ARG A O 1
ATOM 1316 N N . ILE A 1 166 ? -11.418 -13.672 -0.823 1.00 76.75 166 ILE A N 1
ATOM 1317 C CA . ILE A 1 166 ? -11.034 -13.073 -2.110 1.00 76.75 166 ILE A CA 1
ATOM 1318 C C . ILE A 1 166 ? -12.300 -12.654 -2.862 1.00 76.75 166 ILE A C 1
ATOM 1320 O O . ILE A 1 166 ? -13.194 -13.474 -3.080 1.00 76.75 166 ILE A O 1
ATOM 1324 N N . ARG A 1 167 ? -12.381 -11.385 -3.268 1.00 70.44 167 ARG A N 1
ATOM 1325 C CA . ARG A 1 167 ? -13.416 -10.851 -4.161 1.00 70.44 167 ARG A CA 1
ATOM 1326 C C . ARG A 1 167 ? -12.771 -10.261 -5.408 1.00 70.44 167 ARG A C 1
ATOM 1328 O O . ARG A 1 167 ? -11.748 -9.589 -5.318 1.00 70.44 167 ARG A O 1
ATOM 1335 N N . LYS A 1 168 ? -13.388 -10.497 -6.564 1.00 62.06 168 LYS A N 1
ATOM 1336 C CA . LYS A 1 168 ? -13.104 -9.751 -7.792 1.00 62.06 168 LYS A CA 1
ATOM 1337 C C . LYS A 1 168 ? -14.172 -8.673 -7.948 1.00 62.06 168 LYS A C 1
ATOM 1339 O O . LYS A 1 168 ? -15.353 -8.990 -7.792 1.00 62.06 168 LYS A O 1
ATOM 1344 N N . CYS A 1 169 ? -13.754 -7.440 -8.200 1.00 53.50 169 CYS A N 1
ATOM 1345 C CA . CYS A 1 169 ? -14.627 -6.291 -8.432 1.00 53.50 169 CYS A CA 1
ATOM 1346 C C . CYS A 1 169 ? -14.339 -5.702 -9.802 1.00 53.50 169 CYS A C 1
ATOM 1348 O O . CYS A 1 169 ? -13.143 -5.673 -10.154 1.00 53.50 169 CYS A O 1
#

Secondary structure (DSSP, 8-state):
----------SHHHHHHHHHH-TT--HHHHHHHHHHHHHHHHHHHTS-EEEEE---SS---TTS--SB-HHHHHHHHHHHHHS-S-SEEEEEEEB--B-HHHHHHHHHHHHHH-SEEEEEESSEE-THHHHHHHTSSEEEE-TT-EEPPP---STT--------EEEE-